Protein AF-A0A4R2KSU5-F1 (afdb_monomer_lite)

Radius of gyration: 18.63 Å; chains: 1; bounding box: 42×37×55 Å

Organism: NCBI:txid35805

Structure (mmCIF, N/CA/C/O backbone):
data_AF-A0A4R2KSU5-F1
#
_entry.id   AF-A0A4R2KSU5-F1
#
loop_
_atom_site.group_PDB
_atom_site.id
_atom_site.type_symbol
_atom_site.label_atom_id
_atom_site.label_alt_id
_atom_site.label_comp_id
_atom_site.label_asym_id
_atom_site.label_entity_id
_atom_site.label_seq_id
_atom_site.pdbx_PDB_ins_code
_atom_site.Cartn_x
_atom_site.Cartn_y
_atom_site.Cartn_z
_atom_site.occupancy
_atom_site.B_iso_or_equiv
_atom_site.auth_seq_id
_atom_site.auth_comp_id
_atom_site.auth_asym_id
_atom_site.auth_atom_id
_atom_site.pdbx_PDB_model_num
ATOM 1 N N . MET A 1 1 ? -15.623 9.963 13.327 1.00 83.75 1 MET A N 1
ATOM 2 C CA . MET A 1 1 ? -15.566 8.722 12.515 1.00 83.75 1 MET A CA 1
ATOM 3 C C . MET A 1 1 ? -15.523 7.525 13.461 1.00 83.75 1 MET A C 1
ATOM 5 O O . MET A 1 1 ? -14.809 7.616 14.448 1.00 83.75 1 MET A O 1
ATOM 9 N N . THR A 1 2 ? -16.286 6.452 13.218 1.00 94.88 2 THR A N 1
ATOM 10 C CA . THR A 1 2 ? -16.287 5.246 14.078 1.00 94.88 2 THR A CA 1
ATOM 11 C C . THR A 1 2 ? -15.116 4.312 13.748 1.00 94.88 2 THR A C 1
ATOM 13 O O . THR A 1 2 ? -14.571 4.389 12.644 1.00 94.88 2 THR A O 1
ATOM 16 N N . ARG A 1 3 ? -14.771 3.391 14.665 1.00 95.19 3 ARG A N 1
ATOM 17 C CA . ARG A 1 3 ? -13.734 2.357 14.468 1.00 95.19 3 ARG A CA 1
ATOM 18 C C . ARG A 1 3 ? -13.894 1.635 13.127 1.00 95.19 3 ARG A C 1
ATOM 20 O O . ARG A 1 3 ? -12.979 1.638 12.309 1.00 95.19 3 ARG A O 1
ATOM 27 N N . ASN A 1 4 ? -15.072 1.054 12.891 1.00 96.25 4 ASN A N 1
ATOM 28 C CA . ASN A 1 4 ? -15.317 0.234 11.702 1.00 96.25 4 ASN A CA 1
ATOM 29 C C . ASN A 1 4 ? -15.280 1.063 10.414 1.00 96.25 4 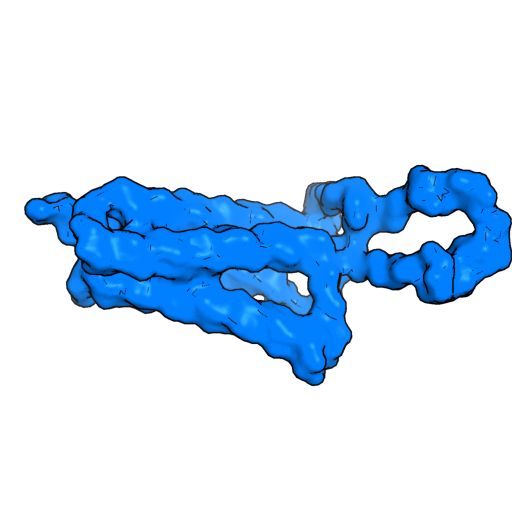ASN A C 1
ATOM 31 O O . ASN A 1 4 ? -14.794 0.569 9.405 1.00 96.25 4 ASN A O 1
ATOM 35 N N . ARG A 1 5 ? -15.721 2.330 10.445 1.00 97.50 5 ARG A N 1
ATOM 36 C CA . ARG A 1 5 ? -15.621 3.225 9.281 1.00 97.50 5 ARG A CA 1
ATOM 37 C C . ARG A 1 5 ? -14.166 3.548 8.937 1.00 97.50 5 ARG A C 1
ATOM 39 O O . ARG A 1 5 ? -13.820 3.515 7.765 1.00 97.50 5 ARG A O 1
ATOM 46 N N . ALA A 1 6 ? -13.318 3.817 9.933 1.00 97.38 6 ALA A N 1
ATOM 47 C CA . ALA A 1 6 ? -11.895 4.081 9.701 1.00 97.38 6 ALA A CA 1
ATOM 48 C C . ALA A 1 6 ? -11.185 2.863 9.084 1.00 97.38 6 ALA A C 1
ATOM 50 O O . ALA A 1 6 ? -10.513 2.986 8.063 1.00 97.38 6 ALA A O 1
ATOM 51 N N . ILE A 1 7 ? -11.411 1.676 9.657 1.00 97.88 7 ILE A N 1
ATOM 52 C CA . ILE A 1 7 ? -10.867 0.409 9.146 1.00 97.88 7 ILE A CA 1
ATOM 53 C C . ILE A 1 7 ? -11.373 0.125 7.729 1.00 97.88 7 ILE A C 1
ATOM 55 O O . ILE A 1 7 ? -10.585 -0.223 6.853 1.00 97.88 7 ILE A O 1
ATOM 59 N N . PHE A 1 8 ? -12.675 0.305 7.490 1.00 98.19 8 PHE A N 1
ATOM 60 C CA . PHE A 1 8 ? -13.278 0.097 6.178 1.00 98.19 8 PHE A CA 1
ATOM 61 C C . PHE A 1 8 ? -12.646 0.996 5.115 1.00 98.19 8 PHE A C 1
ATOM 63 O O . PHE A 1 8 ? -12.287 0.500 4.055 1.00 98.19 8 PHE A O 1
ATOM 70 N N . LEU A 1 9 ? -12.452 2.288 5.398 1.00 98.38 9 LEU A N 1
ATOM 71 C CA . LEU A 1 9 ? -11.833 3.214 4.446 1.00 98.38 9 LEU A CA 1
ATOM 72 C C . LEU A 1 9 ? -10.398 2.806 4.091 1.00 98.38 9 LEU A C 1
ATOM 74 O O . LEU A 1 9 ? -10.039 2.828 2.917 1.00 98.38 9 LEU A O 1
ATOM 78 N N . ALA A 1 10 ? -9.597 2.383 5.071 1.00 98.25 10 ALA A N 1
ATOM 79 C CA . ALA A 1 10 ? -8.234 1.915 4.818 1.00 98.25 10 ALA A CA 1
ATOM 80 C C . ALA A 1 10 ? -8.199 0.605 4.009 1.00 98.25 10 ALA A C 1
ATOM 82 O O . ALA A 1 10 ? -7.390 0.455 3.090 1.00 98.25 10 ALA A O 1
ATOM 83 N N . ALA A 1 11 ? -9.078 -0.344 4.342 1.00 98.38 11 ALA A N 1
ATOM 84 C CA . ALA A 1 11 ? -9.154 -1.645 3.686 1.00 98.38 11 ALA A CA 1
ATOM 85 C C . ALA A 1 11 ? -9.706 -1.537 2.256 1.00 98.38 11 ALA A C 1
ATOM 87 O O . ALA A 1 11 ? -9.083 -2.025 1.317 1.00 98.38 11 ALA A O 1
ATOM 88 N N . ALA A 1 12 ? -10.828 -0.837 2.071 1.00 98.44 12 ALA A N 1
ATOM 89 C CA . ALA A 1 12 ? -11.408 -0.579 0.757 1.00 98.44 12 ALA A CA 1
ATOM 90 C C . ALA A 1 12 ? -10.477 0.281 -0.109 1.00 98.44 12 ALA A C 1
ATOM 92 O O . ALA A 1 12 ? -10.320 0.014 -1.298 1.00 98.44 12 ALA A O 1
ATOM 93 N N . GLY A 1 13 ? -9.798 1.265 0.489 1.00 98.44 13 GLY A N 1
ATOM 94 C CA . GLY A 1 13 ? -8.771 2.050 -0.189 1.00 98.44 13 GLY A CA 1
ATOM 95 C C . GLY A 1 13 ? -7.594 1.193 -0.663 1.00 98.44 13 GLY A C 1
ATOM 96 O O . GLY A 1 13 ? -7.171 1.322 -1.809 1.00 98.44 13 GLY A O 1
ATOM 97 N N . SER A 1 14 ? -7.108 0.264 0.168 1.00 98.56 14 SER A N 1
ATOM 98 C CA . SER A 1 14 ? -6.052 -0.685 -0.222 1.00 98.56 14 SER A CA 1
ATOM 99 C C . SER A 1 14 ? -6.481 -1.592 -1.373 1.00 98.56 14 SER A C 1
ATOM 101 O O . SER A 1 14 ? -5.711 -1.800 -2.309 1.00 98.56 14 SER A O 1
ATOM 103 N N . LEU A 1 15 ? -7.722 -2.079 -1.347 1.00 98.56 15 LEU A N 1
ATOM 104 C CA . LEU A 1 15 ? -8.291 -2.836 -2.457 1.00 98.56 15 LEU A CA 1
ATOM 105 C C . LEU A 1 15 ? -8.375 -1.986 -3.738 1.00 98.56 15 LEU A C 1
ATOM 107 O O . LEU A 1 15 ? -8.031 -2.464 -4.817 1.00 98.56 15 LEU A O 1
ATOM 111 N N . GLY A 1 16 ? -8.757 -0.712 -3.618 1.00 98.44 16 GLY A N 1
ATOM 112 C CA . GLY A 1 16 ? -8.753 0.246 -4.724 1.00 98.44 16 GLY A CA 1
ATOM 113 C C . GLY A 1 16 ? -7.364 0.447 -5.338 1.00 98.44 16 GLY A C 1
ATOM 114 O O . GLY A 1 16 ? -7.229 0.410 -6.559 1.00 98.44 16 GLY A O 1
ATOM 115 N N . VAL A 1 17 ? -6.316 0.578 -4.515 1.00 98.12 17 VAL A N 1
ATOM 116 C CA . VAL A 1 17 ? -4.919 0.659 -4.988 1.00 98.12 17 VAL A CA 1
ATOM 117 C C . VAL A 1 17 ? -4.507 -0.621 -5.715 1.00 98.12 17 VAL A C 1
ATOM 119 O O . VAL A 1 17 ? -3.871 -0.558 -6.767 1.00 98.12 17 VAL A O 1
ATOM 122 N N . LEU A 1 18 ? -4.898 -1.789 -5.198 1.00 97.69 18 LEU A N 1
ATOM 123 C CA . LEU A 1 18 ? -4.605 -3.069 -5.838 1.00 97.69 18 LEU A CA 1
ATOM 124 C C . LEU A 1 18 ? -5.265 -3.165 -7.224 1.00 97.69 18 LEU A C 1
ATOM 126 O O . LEU A 1 18 ? -4.602 -3.537 -8.195 1.00 97.69 18 LEU A O 1
ATOM 130 N N . PHE A 1 19 ? -6.537 -2.775 -7.335 1.00 98.25 19 PHE A N 1
ATOM 131 C CA . PHE A 1 19 ? -7.234 -2.707 -8.619 1.00 98.25 19 PHE A CA 1
ATOM 132 C C . PHE A 1 19 ? -6.611 -1.689 -9.568 1.00 98.25 19 PHE A C 1
ATOM 134 O O . PHE A 1 19 ? -6.434 -2.009 -10.740 1.00 98.25 19 PHE A O 1
ATOM 141 N N . ALA A 1 20 ? -6.207 -0.515 -9.080 1.00 96.81 20 ALA A N 1
ATOM 142 C CA . ALA A 1 20 ? -5.482 0.458 -9.890 1.00 96.81 20 ALA A CA 1
ATOM 143 C C . ALA A 1 20 ? -4.180 -0.149 -10.440 1.00 96.81 20 ALA A C 1
ATOM 145 O O . ALA A 1 20 ? -3.898 -0.034 -11.629 1.00 96.81 20 ALA A O 1
ATOM 146 N N . GLY A 1 21 ? -3.426 -0.886 -9.618 1.00 95.75 21 GLY A N 1
ATOM 147 C CA . GLY A 1 21 ? -2.226 -1.596 -10.059 1.00 95.75 21 GLY A CA 1
ATOM 148 C C . GLY A 1 21 ? -2.493 -2.625 -11.165 1.00 95.75 21 GLY A C 1
ATOM 149 O O . GLY A 1 21 ? -1.710 -2.718 -12.110 1.00 95.75 21 GLY A O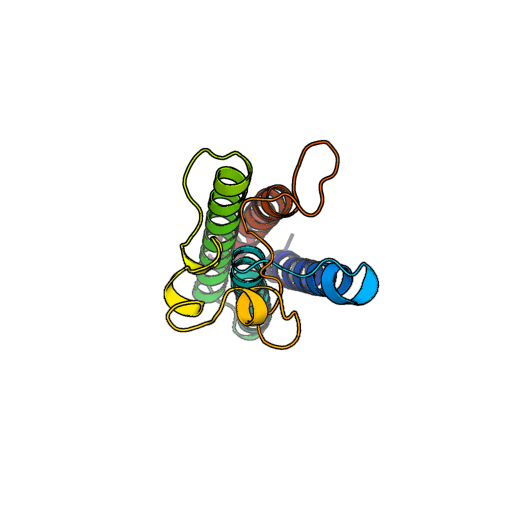 1
ATOM 150 N N . TYR A 1 22 ? -3.589 -3.385 -11.077 1.00 96.81 22 TYR A N 1
ATOM 151 C CA . TYR A 1 22 ? -3.998 -4.315 -12.138 1.00 96.81 22 TYR A CA 1
ATOM 152 C C . TYR A 1 22 ? -4.518 -3.599 -13.388 1.00 96.81 22 TYR A C 1
ATOM 154 O O . TYR A 1 22 ? -4.244 -4.048 -14.498 1.00 96.81 22 TYR A O 1
ATOM 162 N N . TRP A 1 23 ? -5.213 -2.475 -13.226 1.00 97.19 23 TRP A N 1
ATOM 163 C CA . TRP A 1 23 ? -5.656 -1.629 -14.330 1.00 97.19 23 TRP A CA 1
ATOM 164 C C . TRP A 1 23 ? -4.465 -1.094 -15.131 1.00 97.19 23 TRP A C 1
ATOM 166 O O . TRP A 1 23 ? -4.415 -1.255 -16.348 1.00 97.19 23 TRP A O 1
ATOM 176 N N . PHE A 1 24 ? -3.456 -0.535 -14.459 1.00 95.12 24 PHE A N 1
ATOM 177 C CA . PHE A 1 24 ? -2.235 -0.086 -15.130 1.00 95.12 24 PHE A CA 1
ATOM 178 C C . PHE A 1 24 ? -1.508 -1.232 -15.840 1.00 95.12 24 PHE A C 1
ATOM 180 O O . PHE A 1 24 ? -1.015 -1.045 -16.949 1.00 95.12 24 PHE A O 1
ATOM 187 N N . GLN A 1 25 ? -1.501 -2.428 -15.248 1.00 93.88 25 GLN A N 1
ATOM 188 C CA . GLN A 1 25 ? -0.887 -3.599 -15.864 1.00 93.88 25 GLN A CA 1
ATOM 189 C C . GLN A 1 25 ? -1.611 -4.060 -17.135 1.00 93.88 25 GLN A C 1
ATOM 191 O O . GLN A 1 25 ? -0.964 -4.237 -18.161 1.00 93.88 25 GLN A O 1
ATOM 196 N N . TYR A 1 26 ? -2.924 -4.283 -17.073 1.00 94.81 26 TYR A N 1
ATOM 197 C CA . TYR A 1 26 ? -3.652 -4.963 -18.152 1.00 94.81 26 TYR A CA 1
ATOM 198 C C . TYR A 1 26 ? -4.350 -4.023 -19.133 1.00 94.81 26 TYR A C 1
ATOM 200 O O . TYR A 1 26 ? -4.589 -4.418 -20.268 1.00 94.81 26 TYR A O 1
ATOM 208 N N . VAL A 1 27 ? -4.682 -2.800 -18.716 1.00 95.75 27 VAL A N 1
ATOM 209 C CA . VAL A 1 27 ? -5.406 -1.834 -19.557 1.00 95.75 27 VAL A CA 1
ATOM 210 C C . VAL A 1 27 ? -4.470 -0.777 -20.124 1.00 95.75 27 VAL A C 1
ATOM 212 O O . VAL A 1 27 ? -4.561 -0.449 -21.301 1.00 95.75 27 VAL A O 1
ATOM 215 N N . VAL A 1 28 ? -3.543 -0.263 -19.309 1.00 94.00 28 VAL A N 1
ATOM 216 C CA . VAL A 1 28 ? -2.537 0.710 -19.779 1.00 94.00 28 VAL A CA 1
ATOM 217 C C . VAL A 1 28 ? -1.323 0.006 -20.402 1.00 94.00 28 VAL A C 1
ATOM 219 O O . VAL A 1 28 ? -0.601 0.611 -21.187 1.00 94.00 28 VAL A O 1
ATOM 222 N N . GLY A 1 29 ? -1.109 -1.279 -20.095 1.00 89.88 29 GLY A N 1
ATOM 223 C CA . GLY A 1 29 ? 0.003 -2.070 -20.632 1.00 89.88 29 GLY A CA 1
ATOM 224 C C . GLY A 1 29 ? 1.336 -1.852 -19.908 1.00 89.88 29 GLY A C 1
ATOM 225 O O . GLY A 1 29 ? 2.389 -2.177 -20.449 1.00 89.88 29 GLY A O 1
ATOM 226 N N . LEU A 1 30 ? 1.316 -1.308 -18.685 1.00 90.19 30 LEU A N 1
ATOM 227 C CA . LEU A 1 30 ? 2.518 -1.100 -17.875 1.00 90.19 30 LEU A CA 1
ATOM 228 C C . LEU A 1 30 ? 2.850 -2.364 -17.080 1.00 90.19 30 LEU A C 1
ATOM 230 O O . LEU A 1 30 ? 2.325 -2.596 -15.986 1.00 90.19 30 LEU A O 1
ATOM 234 N N . ALA A 1 31 ? 3.740 -3.187 -17.628 1.00 89.69 31 ALA A N 1
ATOM 235 C CA . ALA A 1 31 ? 4.203 -4.393 -16.958 1.00 89.69 31 ALA A CA 1
ATOM 236 C C . ALA A 1 31 ? 4.850 -4.056 -15.592 1.00 89.69 31 ALA A C 1
ATOM 238 O O . ALA A 1 31 ? 5.681 -3.149 -15.500 1.00 89.69 31 ALA A O 1
ATOM 239 N N . PRO A 1 32 ? 4.478 -4.753 -14.501 1.00 90.88 32 PRO A N 1
ATOM 240 C CA . PRO A 1 32 ? 5.006 -4.451 -13.181 1.00 90.88 32 PRO A CA 1
ATOM 241 C C . PRO A 1 32 ? 6.427 -4.995 -13.019 1.00 90.88 32 PRO A C 1
ATOM 243 O O . PRO A 1 32 ? 6.715 -6.139 -13.364 1.00 90.88 32 PRO A O 1
ATOM 246 N N . CYS A 1 33 ? 7.297 -4.209 -12.389 1.00 91.81 33 CYS A N 1
ATOM 247 C CA . CYS A 1 33 ? 8.577 -4.707 -11.901 1.00 91.81 33 CYS A CA 1
ATOM 248 C C . CYS A 1 33 ? 8.386 -5.558 -10.625 1.00 91.81 33 CYS A C 1
ATOM 250 O O . CYS A 1 33 ? 7.317 -5.572 -9.999 1.00 91.81 33 CYS A O 1
ATOM 252 N N . LYS A 1 34 ? 9.442 -6.247 -10.178 1.00 90.69 34 LYS A N 1
ATOM 253 C CA . LYS A 1 34 ? 9.390 -7.089 -8.968 1.00 90.69 34 LYS A CA 1
ATOM 254 C C . LYS A 1 34 ? 8.990 -6.300 -7.715 1.00 90.69 34 LYS A C 1
ATOM 256 O O . LYS A 1 34 ? 8.182 -6.792 -6.928 1.00 90.69 34 LYS A O 1
ATOM 261 N N . LEU A 1 35 ? 9.513 -5.082 -7.539 1.00 93.94 35 LEU A N 1
ATOM 262 C CA . LEU A 1 35 ? 9.176 -4.235 -6.388 1.00 93.94 35 LEU A CA 1
ATOM 263 C C . LEU A 1 35 ? 7.720 -3.748 -6.429 1.00 93.94 35 LEU A C 1
ATOM 265 O O . LEU A 1 35 ? 7.075 -3.711 -5.382 1.00 93.94 35 LEU A O 1
ATOM 269 N N . CYS A 1 36 ? 7.159 -3.470 -7.613 1.00 94.69 36 CYS A N 1
ATOM 270 C CA . CYS A 1 36 ? 5.725 -3.197 -7.760 1.00 94.69 36 CYS A CA 1
ATOM 271 C C . CYS A 1 36 ? 4.881 -4.375 -7.259 1.00 94.69 36 CYS A C 1
ATOM 273 O O . CYS A 1 36 ? 3.907 -4.179 -6.535 1.00 94.69 36 CYS A O 1
ATOM 275 N N . LEU A 1 37 ? 5.264 -5.609 -7.605 1.00 94.19 37 LEU A N 1
ATOM 276 C CA . LEU A 1 37 ? 4.562 -6.808 -7.138 1.00 94.19 37 LEU A CA 1
ATOM 277 C C . LEU A 1 37 ? 4.677 -6.992 -5.621 1.00 94.19 37 LEU A C 1
ATOM 279 O O . LEU A 1 37 ? 3.710 -7.398 -4.981 1.00 94.19 37 LEU A O 1
ATOM 283 N N . TRP A 1 38 ? 5.823 -6.661 -5.024 1.00 95.75 38 TRP A N 1
ATOM 284 C CA . TRP A 1 38 ? 5.986 -6.702 -3.568 1.00 95.75 38 TRP A CA 1
ATOM 285 C C . TRP A 1 38 ? 5.064 -5.722 -2.845 1.00 95.75 38 TRP A C 1
ATOM 287 O O . TRP A 1 38 ? 4.492 -6.087 -1.823 1.00 95.75 38 TRP A O 1
ATOM 297 N N . GLN A 1 39 ? 4.848 -4.526 -3.398 1.00 97.81 39 GLN A N 1
ATOM 298 C CA . GLN A 1 39 ? 3.934 -3.531 -2.823 1.00 97.81 39 GLN A CA 1
ATOM 299 C C . GLN A 1 39 ? 2.455 -3.960 -2.882 1.00 97.81 39 GLN A C 1
ATOM 301 O O . GLN A 1 39 ? 1.651 -3.503 -2.073 1.00 97.81 39 GLN A O 1
ATOM 306 N N . ARG A 1 40 ? 2.076 -4.895 -3.767 1.00 98.12 40 ARG A N 1
ATOM 307 C CA . ARG A 1 40 ? 0.695 -5.412 -3.845 1.00 98.12 40 ARG A CA 1
ATOM 308 C C . ARG A 1 40 ? 0.304 -6.276 -2.645 1.00 98.12 40 ARG A C 1
ATOM 310 O O . ARG A 1 40 ? -0.845 -6.222 -2.206 1.00 98.12 40 ARG A O 1
ATOM 317 N N . TRP A 1 41 ? 1.239 -7.057 -2.104 1.00 98.19 41 TRP A N 1
ATOM 318 C CA . TRP A 1 41 ? 0.961 -7.987 -1.003 1.00 98.19 41 TRP A CA 1
ATOM 319 C C . TRP A 1 41 ? 0.468 -7.287 0.271 1.00 98.19 41 TRP A C 1
ATOM 321 O O . TRP A 1 41 ? -0.575 -7.699 0.781 1.00 98.19 41 TRP A O 1
ATOM 331 N N . PRO A 1 42 ? 1.111 -6.208 0.762 1.00 98.50 42 PRO A N 1
ATOM 332 C CA . PRO A 1 42 ? 0.583 -5.434 1.879 1.00 98.50 42 PRO A CA 1
ATOM 333 C C . PRO A 1 42 ? -0.850 -4.936 1.670 1.00 98.50 42 PRO A C 1
ATOM 335 O O . PRO A 1 42 ? -1.654 -5.007 2.596 1.00 98.50 42 PRO A O 1
ATOM 338 N N . HIS A 1 43 ? -1.209 -4.473 0.469 1.00 98.62 43 HIS A N 1
ATOM 339 C CA . HIS A 1 43 ? -2.572 -4.006 0.191 1.00 98.62 43 HIS A CA 1
ATOM 340 C C . HIS A 1 43 ? -3.601 -5.141 0.197 1.00 98.62 43 HIS A C 1
ATOM 342 O O . HIS A 1 43 ? -4.694 -4.975 0.747 1.00 98.62 43 HIS A O 1
ATOM 348 N N . LEU A 1 44 ? -3.248 -6.315 -0.335 1.00 98.50 44 LEU A N 1
ATOM 349 C CA . LEU A 1 44 ? -4.091 -7.506 -0.227 1.00 98.50 44 LEU A CA 1
ATOM 350 C C . LEU A 1 44 ? -4.274 -7.919 1.241 1.00 98.50 44 LEU A C 1
ATOM 352 O O . LEU A 1 44 ? -5.404 -8.085 1.698 1.00 98.50 44 LEU A O 1
ATOM 356 N N . ILE A 1 45 ? -3.179 -8.017 2.001 1.00 98.62 45 ILE A N 1
ATOM 357 C CA . ILE A 1 45 ? -3.202 -8.390 3.422 1.00 98.62 45 ILE A CA 1
ATOM 358 C C . ILE A 1 45 ? -4.043 -7.394 4.227 1.00 98.62 45 ILE A C 1
ATOM 360 O O . ILE A 1 45 ? -4.909 -7.810 4.991 1.00 98.62 45 ILE A O 1
ATOM 364 N N . ALA A 1 46 ? -3.859 -6.087 4.026 1.00 98.50 46 ALA A N 1
ATOM 365 C CA . ALA A 1 46 ? -4.650 -5.064 4.705 1.00 98.50 46 ALA A CA 1
ATOM 366 C C . ALA A 1 46 ? -6.145 -5.169 4.378 1.00 98.50 46 ALA A C 1
ATOM 368 O O . ALA A 1 46 ? -6.978 -4.987 5.263 1.00 98.50 46 ALA A O 1
ATOM 369 N N . THR A 1 47 ? -6.496 -5.523 3.141 1.00 98.50 47 THR A N 1
ATOM 370 C CA . THR A 1 47 ? -7.894 -5.761 2.758 1.00 98.50 47 THR A CA 1
ATOM 371 C C . THR A 1 47 ? -8.492 -6.927 3.555 1.00 98.50 47 THR A C 1
ATOM 373 O O . THR A 1 47 ? -9.557 -6.782 4.158 1.00 98.50 47 THR A O 1
ATOM 376 N N . LEU A 1 48 ? -7.782 -8.060 3.632 1.00 98.50 48 LEU A N 1
ATOM 377 C CA . LEU A 1 48 ? -8.217 -9.239 4.394 1.00 98.50 48 LEU A CA 1
ATOM 378 C C . LEU A 1 48 ? -8.314 -8.952 5.902 1.00 98.50 48 LEU A C 1
ATOM 380 O O . LEU A 1 48 ? -9.310 -9.295 6.543 1.00 98.50 48 LEU A O 1
ATOM 384 N N . LEU A 1 49 ? -7.315 -8.262 6.461 1.00 98.38 49 LEU A N 1
ATOM 385 C CA . LEU A 1 49 ? -7.317 -7.827 7.858 1.00 98.38 49 LEU A CA 1
ATOM 386 C C . LEU A 1 49 ? -8.488 -6.888 8.154 1.00 98.38 49 LEU A C 1
ATOM 388 O O . LEU A 1 49 ? -9.064 -6.969 9.235 1.00 98.38 49 LEU A O 1
ATOM 392 N N . GLY A 1 50 ? -8.862 -6.018 7.212 1.00 97.81 50 GLY A N 1
ATOM 393 C CA . GLY A 1 50 ? -10.003 -5.111 7.342 1.00 97.81 50 GLY A CA 1
ATOM 394 C C . GLY A 1 50 ? -11.320 -5.851 7.510 1.00 97.81 50 GLY A C 1
ATOM 395 O O . GLY A 1 50 ? -12.069 -5.568 8.447 1.00 97.81 50 GLY A O 1
ATOM 396 N N . MET A 1 51 ? -11.565 -6.844 6.652 1.00 97.88 51 MET A N 1
ATOM 397 C CA . MET A 1 51 ? -12.748 -7.703 6.753 1.00 97.88 51 MET A CA 1
ATOM 398 C C . MET A 1 51 ? -12.800 -8.419 8.107 1.00 97.88 51 MET A C 1
ATOM 400 O O . MET A 1 51 ? -13.812 -8.348 8.805 1.00 97.88 51 MET A O 1
ATOM 404 N N . GLY A 1 52 ? -11.685 -9.025 8.531 1.00 97.50 52 GLY A N 1
ATOM 405 C CA . GLY A 1 52 ? -11.597 -9.687 9.834 1.00 97.50 52 GLY A CA 1
ATOM 406 C C . GLY A 1 52 ? -11.791 -8.725 11.012 1.00 97.50 52 GLY A C 1
ATOM 407 O O . GLY A 1 52 ? -12.513 -9.032 11.957 1.00 97.50 52 GLY A O 1
ATOM 408 N N . ALA A 1 53 ? -11.190 -7.534 10.959 1.00 96.69 53 ALA A N 1
ATOM 409 C CA . ALA A 1 53 ? -11.250 -6.550 12.039 1.00 96.69 53 ALA A CA 1
ATOM 410 C C . ALA A 1 53 ? -12.661 -5.992 12.253 1.00 96.69 53 ALA A C 1
ATOM 412 O O . ALA A 1 53 ? -13.020 -5.657 13.387 1.00 96.69 53 ALA A O 1
ATOM 413 N N . ILE A 1 54 ? -13.446 -5.874 11.179 1.00 96.62 54 ILE A N 1
ATOM 414 C CA . ILE A 1 54 ? -14.848 -5.451 11.233 1.00 96.62 54 ILE A CA 1
ATOM 415 C C . ILE A 1 54 ? -15.726 -6.577 11.789 1.00 96.62 54 ILE A C 1
ATOM 417 O O . ILE A 1 54 ? -16.589 -6.291 12.614 1.00 96.62 54 ILE A O 1
ATOM 421 N N . ALA A 1 55 ? -15.481 -7.830 11.391 1.00 96.44 55 ALA A N 1
ATOM 422 C CA . ALA A 1 55 ? -16.268 -8.983 11.828 1.00 96.44 55 ALA A CA 1
ATOM 423 C C . ALA A 1 55 ? -16.022 -9.377 13.296 1.00 96.44 55 ALA A C 1
ATOM 425 O O . ALA A 1 55 ? -16.970 -9.631 14.031 1.00 96.44 55 ALA A O 1
ATOM 426 N N . VAL A 1 56 ? -14.757 -9.424 13.729 1.00 94.31 56 VAL A N 1
ATOM 427 C CA . VAL A 1 56 ? -14.366 -9.940 15.058 1.00 94.31 56 VAL A CA 1
ATOM 428 C C . VAL A 1 56 ? -14.277 -8.833 16.113 1.00 94.31 56 VAL A C 1
ATOM 430 O O . VAL A 1 56 ? -14.446 -9.083 17.303 1.00 94.31 56 VAL A O 1
ATOM 433 N N . GLY A 1 57 ? -14.004 -7.592 15.705 1.00 91.12 57 GLY A N 1
ATOM 434 C CA . GLY A 1 57 ? -13.736 -6.507 16.648 1.00 91.12 57 GLY A CA 1
ATOM 435 C C . GLY A 1 57 ? -12.327 -6.571 17.258 1.00 91.12 57 GLY A C 1
ATOM 436 O O . GLY A 1 57 ? -11.385 -7.091 16.656 1.00 91.12 57 GLY A O 1
ATOM 437 N N . GLY A 1 58 ? -12.154 -5.960 18.433 1.00 92.94 58 GLY A N 1
ATOM 438 C CA . GLY A 1 58 ? -10.890 -5.951 19.177 1.00 92.94 58 GLY A CA 1
ATOM 439 C C . GLY A 1 58 ? -9.762 -5.103 18.568 1.00 92.94 58 GLY A C 1
ATOM 440 O O . GLY A 1 58 ? -9.933 -4.387 17.579 1.00 92.94 58 GLY A O 1
ATOM 441 N N . ARG A 1 59 ? -8.578 -5.170 19.190 1.00 94.88 59 ARG A N 1
ATOM 442 C CA . ARG A 1 59 ? -7.432 -4.284 18.894 1.00 94.88 59 ARG A CA 1
ATOM 443 C C . ARG A 1 59 ? -6.303 -4.911 18.068 1.00 94.88 59 ARG A C 1
ATOM 445 O O . ARG A 1 59 ? -5.509 -4.184 17.483 1.00 94.88 59 ARG A O 1
ATOM 452 N N . MET A 1 60 ? -6.210 -6.239 18.009 1.00 97.00 60 MET A N 1
ATOM 453 C CA . MET A 1 60 ? -5.068 -6.912 17.369 1.00 97.00 60 MET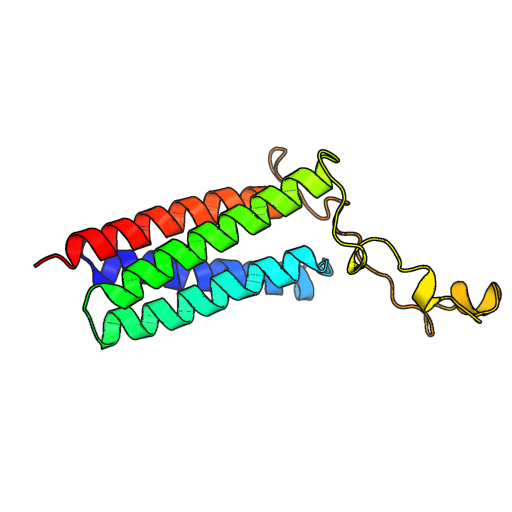 A CA 1
ATOM 454 C C . MET A 1 60 ? -5.074 -6.764 15.845 1.00 97.00 60 MET A C 1
ATOM 456 O O . MET A 1 60 ? -4.043 -6.440 15.263 1.00 97.00 60 MET A O 1
ATOM 460 N N . LEU A 1 61 ? -6.234 -6.917 15.202 1.00 97.19 61 LEU A N 1
ATOM 461 C CA . LEU A 1 61 ? -6.338 -6.781 13.746 1.00 97.19 61 LEU A CA 1
ATOM 462 C C . LEU A 1 61 ? -6.102 -5.335 13.265 1.00 97.19 61 LEU A C 1
ATOM 464 O O . LEU A 1 61 ? -5.362 -5.166 12.297 1.00 97.19 61 LEU A O 1
ATOM 468 N N . PRO A 1 62 ? -6.604 -4.283 13.949 1.00 97.19 62 PRO A N 1
ATOM 469 C CA . PRO A 1 62 ? -6.216 -2.910 13.633 1.00 97.19 62 PRO A CA 1
ATOM 470 C C . PRO A 1 62 ? -4.719 -2.618 13.762 1.00 97.19 62 PRO A C 1
ATOM 472 O O . PRO A 1 62 ? -4.156 -1.919 12.921 1.00 97.19 62 PRO A O 1
ATOM 475 N N . LEU A 1 63 ? -4.060 -3.182 14.779 1.00 98.00 63 LEU A N 1
ATOM 476 C CA . LEU A 1 63 ? -2.610 -3.068 14.937 1.00 98.00 63 LEU A CA 1
ATOM 477 C C . LEU A 1 63 ? -1.865 -3.758 13.786 1.00 98.00 63 LEU A C 1
ATOM 479 O O . LEU A 1 63 ? -0.969 -3.159 13.196 1.00 98.00 63 LEU A O 1
ATOM 483 N N . ALA A 1 64 ? -2.266 -4.980 13.428 1.00 98.44 64 ALA A N 1
ATOM 484 C CA . ALA A 1 64 ? -1.693 -5.696 12.293 1.00 98.44 64 ALA A CA 1
ATOM 485 C C . ALA A 1 64 ? -1.888 -4.926 10.975 1.00 98.44 64 ALA A C 1
ATOM 487 O O . ALA A 1 64 ? -0.961 -4.844 10.169 1.00 98.44 64 ALA A O 1
ATOM 488 N N . GLY A 1 65 ? -3.052 -4.300 10.771 1.00 98.38 65 GLY A N 1
ATOM 489 C CA . GLY A 1 65 ? -3.316 -3.454 9.606 1.00 98.38 65 GLY A CA 1
ATOM 490 C C . GLY A 1 65 ? -2.401 -2.227 9.548 1.00 98.38 65 GLY A C 1
ATOM 491 O O . GLY A 1 65 ? -1.815 -1.948 8.501 1.00 98.38 65 GLY A O 1
ATOM 492 N N . ALA A 1 66 ? -2.192 -1.548 10.682 1.00 98.50 66 ALA A N 1
ATOM 493 C CA . ALA A 1 66 ? -1.273 -0.412 10.777 1.00 98.50 66 ALA A CA 1
ATOM 494 C C . ALA A 1 66 ? 0.174 -0.809 10.439 1.00 98.50 66 ALA A C 1
ATOM 496 O O . ALA A 1 66 ? 0.820 -0.147 9.628 1.00 98.50 66 ALA A O 1
ATOM 497 N N . VAL A 1 67 ? 0.662 -1.920 11.004 1.00 98.69 67 VAL A N 1
ATOM 498 C CA . VAL A 1 67 ? 1.997 -2.462 10.699 1.00 98.69 67 VAL A CA 1
ATOM 499 C C . VAL A 1 67 ? 2.107 -2.836 9.220 1.00 98.69 67 VAL A C 1
ATOM 501 O O . VAL A 1 67 ? 3.089 -2.486 8.573 1.00 98.69 67 VAL A O 1
ATOM 504 N N . THR A 1 68 ? 1.082 -3.475 8.654 1.00 98.69 68 THR A N 1
ATOM 505 C CA . THR A 1 68 ? 1.050 -3.843 7.229 1.00 98.69 68 THR A CA 1
ATOM 506 C C . THR A 1 68 ? 1.196 -2.615 6.325 1.00 98.69 68 THR A C 1
ATOM 508 O O . THR A 1 68 ? 1.970 -2.634 5.368 1.00 98.69 68 THR A O 1
ATOM 511 N N . MET A 1 69 ? 0.503 -1.516 6.638 1.00 98.69 69 MET A N 1
ATOM 512 C CA . MET A 1 69 ? 0.622 -0.270 5.873 1.00 98.69 69 MET A CA 1
ATOM 513 C C . MET A 1 69 ? 1.963 0.435 6.084 1.00 98.69 69 MET A C 1
ATOM 515 O O . MET A 1 69 ? 2.510 0.985 5.129 1.00 98.69 69 MET A O 1
ATOM 519 N N . ALA A 1 70 ? 2.546 0.357 7.282 1.00 98.69 70 ALA A N 1
ATOM 520 C CA . ALA A 1 70 ? 3.906 0.835 7.517 1.00 98.69 70 ALA A CA 1
ATOM 521 C C . ALA A 1 70 ? 4.937 0.053 6.679 1.00 98.69 70 ALA A C 1
ATOM 523 O O . ALA A 1 70 ? 5.823 0.658 6.079 1.00 98.69 70 ALA A O 1
ATOM 524 N N . VAL A 1 71 ? 4.784 -1.271 6.558 1.00 98.69 71 VAL A N 1
ATOM 525 C CA . VAL A 1 71 ? 5.614 -2.105 5.671 1.00 98.69 71 VAL A CA 1
ATOM 526 C C . VAL A 1 71 ? 5.426 -1.707 4.205 1.00 98.69 71 VAL A C 1
ATOM 528 O O . VAL A 1 71 ? 6.416 -1.552 3.495 1.00 98.69 71 VAL A O 1
ATOM 531 N N . SER A 1 72 ? 4.187 -1.479 3.752 1.00 98.56 72 SER A N 1
ATOM 532 C CA . SER A 1 72 ? 3.923 -0.991 2.386 1.00 98.56 72 SER A CA 1
ATOM 533 C C . SER A 1 72 ? 4.616 0.346 2.109 1.00 98.56 72 SER A C 1
ATOM 535 O O . SER A 1 72 ? 5.277 0.508 1.082 1.00 98.56 72 SER A O 1
ATOM 537 N N . ALA A 1 73 ? 4.533 1.286 3.056 1.00 98.69 73 ALA A N 1
ATOM 538 C CA . ALA A 1 73 ? 5.216 2.571 2.961 1.00 98.69 73 ALA A CA 1
ATOM 539 C C . ALA A 1 73 ? 6.743 2.400 2.917 1.00 98.69 73 ALA A C 1
ATOM 541 O O . ALA A 1 73 ? 7.401 3.026 2.091 1.00 98.69 73 ALA A O 1
ATOM 542 N N . GLY A 1 74 ? 7.303 1.505 3.737 1.00 98.56 74 GLY A N 1
ATOM 543 C CA . GLY A 1 74 ? 8.725 1.158 3.704 1.00 98.56 74 GLY A CA 1
ATOM 544 C C . GLY A 1 74 ? 9.168 0.579 2.357 1.00 98.56 74 GLY A C 1
ATOM 545 O O . GLY A 1 74 ? 10.172 1.018 1.802 1.00 98.56 74 GLY A O 1
ATOM 546 N N . LEU A 1 75 ? 8.391 -0.344 1.778 1.00 98.12 75 LEU A N 1
ATOM 547 C CA . LEU A 1 75 ? 8.650 -0.902 0.444 1.00 98.12 75 LEU A CA 1
ATOM 548 C C . LEU A 1 75 ? 8.552 0.158 -0.660 1.00 98.12 75 LEU A C 1
ATOM 550 O O . LEU A 1 75 ? 9.364 0.161 -1.585 1.00 98.12 75 LEU A O 1
ATOM 554 N N . GLY A 1 76 ? 7.578 1.066 -0.568 1.00 97.94 76 GLY A N 1
ATOM 555 C CA . GLY A 1 76 ? 7.444 2.201 -1.480 1.00 97.94 76 GLY A CA 1
ATOM 556 C C . GLY A 1 76 ? 8.629 3.164 -1.391 1.00 97.94 76 GLY A C 1
ATOM 557 O O . GLY A 1 76 ? 9.135 3.611 -2.419 1.00 97.94 76 GLY A O 1
ATOM 558 N N . ALA A 1 77 ? 9.107 3.445 -0.175 1.00 98.31 77 ALA A N 1
ATOM 559 C CA . ALA A 1 77 ? 10.241 4.329 0.061 1.00 98.31 77 ALA A CA 1
ATOM 560 C C . ALA A 1 77 ? 11.528 3.692 -0.464 1.00 98.31 77 ALA A C 1
ATOM 562 O O . ALA A 1 77 ? 12.278 4.347 -1.185 1.00 98.31 77 ALA A O 1
ATOM 563 N N . TYR A 1 78 ? 11.725 2.397 -0.190 1.00 97.69 78 TYR A N 1
ATOM 564 C CA . TYR A 1 78 ? 12.813 1.613 -0.764 1.00 97.69 78 TYR A CA 1
ATOM 565 C C . TYR A 1 78 ? 12.790 1.675 -2.295 1.00 97.69 78 TYR A C 1
ATOM 567 O O . TYR A 1 78 ? 13.786 2.054 -2.901 1.00 97.69 78 TYR A O 1
ATOM 575 N N . HIS A 1 79 ? 11.650 1.393 -2.925 1.00 97.12 79 HIS A N 1
ATOM 576 C CA . HIS A 1 79 ? 11.526 1.437 -4.383 1.00 97.12 79 HIS A CA 1
ATOM 577 C C . HIS A 1 79 ? 11.774 2.845 -4.947 1.00 97.12 79 HIS A C 1
ATOM 579 O O . HIS A 1 79 ? 12.540 2.994 -5.891 1.00 97.12 79 HIS A O 1
ATOM 585 N N . THR A 1 80 ? 11.238 3.888 -4.310 1.00 97.25 80 THR A N 1
ATOM 586 C CA . THR A 1 80 ? 11.494 5.283 -4.706 1.00 97.25 80 THR A CA 1
ATOM 587 C C . THR A 1 80 ? 12.983 5.627 -4.641 1.00 97.25 80 THR A C 1
ATOM 589 O O . THR A 1 80 ? 13.503 6.298 -5.527 1.00 97.25 80 THR A O 1
ATOM 592 N N . GLY A 1 81 ? 13.701 5.174 -3.611 1.00 97.00 81 GLY A N 1
ATOM 593 C CA . GLY A 1 81 ? 15.144 5.399 -3.540 1.00 97.00 81 GLY A CA 1
ATOM 594 C C . GLY A 1 81 ? 15.938 4.589 -4.565 1.00 97.00 81 GLY A C 1
ATOM 595 O O . GLY A 1 81 ? 16.939 5.098 -5.063 1.00 97.00 81 GLY A O 1
ATOM 596 N N . VAL A 1 82 ? 15.469 3.396 -4.953 1.00 95.50 82 VAL A N 1
ATOM 597 C CA . VAL A 1 82 ? 16.039 2.638 -6.084 1.00 95.50 82 VAL A CA 1
ATOM 598 C C . VAL A 1 82 ? 15.859 3.416 -7.391 1.00 95.50 82 VAL A C 1
ATOM 600 O O . VAL A 1 82 ? 16.823 3.598 -8.130 1.00 95.50 82 VAL A O 1
ATOM 603 N N . GLU A 1 83 ? 14.663 3.948 -7.656 1.00 95.31 83 GLU A N 1
ATOM 604 C CA . GLU A 1 83 ? 14.388 4.794 -8.829 1.00 95.31 83 GLU A CA 1
ATOM 605 C C . GLU A 1 83 ? 15.257 6.065 -8.836 1.00 95.31 83 GLU A C 1
ATOM 607 O O . GLU A 1 83 ? 15.777 6.467 -9.877 1.00 95.31 83 GLU A O 1
ATOM 612 N N . ARG A 1 84 ? 15.480 6.672 -7.662 1.00 95.06 84 ARG A N 1
ATOM 613 C CA . ARG A 1 84 ? 16.340 7.856 -7.476 1.00 95.06 84 ARG A CA 1
ATOM 614 C C . ARG A 1 84 ? 17.835 7.543 -7.371 1.00 95.06 84 ARG A C 1
ATOM 616 O O . ARG A 1 84 ? 18.623 8.460 -7.150 1.00 95.06 84 ARG A O 1
ATOM 623 N N . LYS A 1 85 ? 18.228 6.276 -7.522 1.00 93.69 85 LYS A N 1
ATOM 624 C CA . LYS A 1 85 ? 19.618 5.793 -7.426 1.00 93.69 85 LYS A CA 1
ATOM 625 C C . LYS A 1 85 ? 20.302 6.094 -6.086 1.00 93.69 85 LYS A C 1
ATOM 627 O O . LYS A 1 85 ? 21.523 6.189 -6.021 1.00 93.69 85 LYS A O 1
ATOM 632 N N . TRP A 1 86 ? 19.537 6.234 -5.007 1.00 95.12 86 TRP A N 1
ATOM 633 C CA . TRP A 1 86 ? 20.089 6.395 -3.658 1.00 95.12 86 TRP A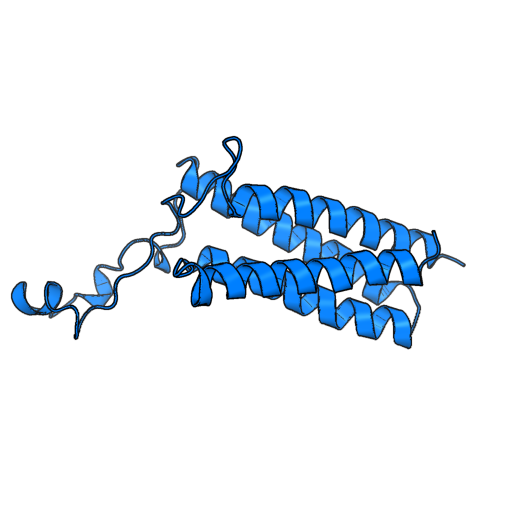 CA 1
ATOM 634 C C . TRP A 1 86 ? 20.725 5.103 -3.140 1.00 95.12 86 TRP A C 1
ATOM 636 O O . TRP A 1 86 ? 21.669 5.144 -2.356 1.00 95.12 86 TRP A O 1
ATOM 646 N N . TRP A 1 87 ? 20.212 3.957 -3.585 1.00 93.31 87 TRP A N 1
ATOM 647 C CA . TRP A 1 87 ? 20.717 2.628 -3.256 1.00 93.31 87 TRP A CA 1
ATOM 648 C C . TRP A 1 87 ? 20.387 1.636 -4.378 1.00 93.31 87 TRP A C 1
ATOM 650 O O . TRP A 1 87 ? 19.480 1.888 -5.179 1.00 93.31 87 TRP A O 1
ATOM 660 N N . PRO A 1 88 ? 21.099 0.499 -4.452 1.00 89.56 88 PRO A N 1
ATOM 661 C CA . PRO A 1 88 ? 20.811 -0.528 -5.442 1.00 89.56 88 PRO A CA 1
ATOM 662 C C . PRO A 1 88 ? 19.454 -1.197 -5.194 1.00 89.56 88 PRO A C 1
ATOM 664 O O . PRO A 1 88 ? 19.025 -1.408 -4.052 1.00 89.56 88 PRO A O 1
ATOM 667 N N . GLY A 1 89 ? 18.791 -1.560 -6.293 1.00 87.06 89 GLY A N 1
ATOM 668 C CA . GLY A 1 89 ? 17.641 -2.457 -6.273 1.00 87.06 89 GLY A CA 1
ATOM 669 C C . GLY A 1 89 ? 18.048 -3.905 -5.988 1.00 87.06 89 GLY A C 1
ATOM 670 O O . GLY A 1 89 ? 19.237 -4.232 -5.988 1.00 87.06 89 GLY A O 1
ATOM 671 N N . PRO A 1 90 ? 17.077 -4.799 -5.752 1.00 85.25 90 PRO A N 1
ATOM 672 C CA . PRO A 1 90 ? 17.374 -6.209 -5.554 1.00 85.25 90 PRO A CA 1
ATOM 673 C C . PRO A 1 90 ? 17.941 -6.812 -6.843 1.00 85.25 90 PRO A C 1
ATOM 675 O O . PRO A 1 90 ? 17.531 -6.435 -7.943 1.00 85.25 90 PRO A O 1
ATOM 678 N N . SER A 1 91 ? 18.826 -7.800 -6.705 1.00 78.81 91 SER A N 1
ATOM 679 C CA . SER A 1 91 ? 19.483 -8.464 -7.839 1.00 78.81 91 SER A CA 1
ATOM 680 C C . SER A 1 91 ? 18.493 -9.064 -8.838 1.00 78.81 91 SER A C 1
ATOM 682 O O . SER A 1 91 ? 18.757 -9.093 -10.027 1.00 78.81 91 SER A O 1
ATOM 684 N N . SER A 1 92 ? 17.301 -9.458 -8.386 1.00 71.44 92 SER A N 1
ATOM 685 C CA . SER A 1 92 ? 16.220 -9.942 -9.252 1.00 71.44 92 SER A CA 1
ATOM 686 C C . SER A 1 92 ? 15.637 -8.885 -10.205 1.00 71.44 92 SER A C 1
ATOM 688 O O . SER A 1 92 ? 14.838 -9.229 -11.068 1.00 71.44 92 SER A O 1
ATOM 690 N N . CYS A 1 93 ? 15.945 -7.601 -9.999 1.00 73.44 93 CYS A N 1
ATOM 691 C CA . CYS A 1 93 ? 15.521 -6.485 -10.849 1.00 73.44 93 CYS A CA 1
ATOM 692 C C . CYS A 1 93 ? 16.633 -5.954 -11.759 1.00 73.44 93 CYS A C 1
ATOM 694 O O . CYS A 1 93 ? 16.355 -5.122 -12.616 1.00 73.44 93 CYS A O 1
ATOM 696 N N . SER A 1 94 ? 17.876 -6.377 -11.542 1.00 62.94 94 SER A N 1
ATOM 697 C CA . SER A 1 94 ? 19.023 -6.101 -12.403 1.00 62.94 94 SER A CA 1
ATOM 698 C C . SER A 1 94 ? 19.272 -7.379 -13.189 1.00 62.94 94 SER A C 1
ATOM 700 O O . SER A 1 94 ? 19.613 -8.369 -12.557 1.00 62.94 94 SER A O 1
ATOM 702 N N . GLY A 1 95 ? 19.031 -7.395 -14.505 1.00 58.59 95 GLY A N 1
ATOM 703 C CA . GLY A 1 95 ? 19.097 -8.607 -15.338 1.00 58.59 95 GLY A CA 1
ATOM 704 C C . GLY A 1 95 ? 20.177 -9.588 -14.871 1.00 58.59 95 GLY A C 1
ATOM 705 O O . GLY A 1 95 ? 21.365 -9.276 -14.921 1.00 58.59 95 GLY A O 1
ATOM 706 N N . ASP A 1 96 ? 19.751 -10.724 -14.316 1.00 55.75 96 ASP A N 1
ATOM 707 C CA . ASP A 1 96 ? 20.663 -11.666 -13.681 1.00 55.75 96 ASP A CA 1
ATOM 708 C C . ASP A 1 96 ? 21.527 -12.322 -14.758 1.00 55.75 96 ASP A C 1
ATOM 710 O O . ASP A 1 96 ? 21.049 -13.111 -15.572 1.00 55.75 96 ASP A O 1
ATOM 714 N N . VAL A 1 97 ? 22.821 -12.001 -14.751 1.00 54.06 97 VAL A N 1
ATOM 715 C CA . VAL A 1 97 ? 23.823 -12.596 -15.645 1.00 54.06 97 VAL A CA 1
ATOM 716 C C . VAL A 1 97 ? 23.887 -14.120 -15.454 1.00 54.06 97 VAL A C 1
ATOM 718 O O . VAL A 1 97 ? 24.275 -14.842 -16.370 1.00 54.06 97 VAL A O 1
ATOM 721 N N . ALA A 1 98 ? 23.462 -14.641 -14.293 1.00 55.75 98 ALA A N 1
ATOM 722 C CA . ALA A 1 98 ? 23.385 -16.076 -14.050 1.00 55.75 98 ALA A CA 1
ATOM 723 C C . ALA A 1 98 ? 22.298 -16.774 -14.884 1.00 55.75 98 ALA A C 1
ATOM 725 O O . ALA A 1 98 ? 22.501 -17.928 -15.253 1.00 55.75 98 ALA A O 1
ATOM 726 N N . GLY A 1 99 ? 21.208 -16.083 -15.243 1.00 57.47 99 GLY A N 1
ATOM 727 C CA . GLY A 1 99 ? 20.165 -16.613 -16.134 1.00 57.47 99 GLY A CA 1
ATOM 728 C C . GLY A 1 99 ? 20.633 -16.799 -17.581 1.00 57.47 99 GLY A C 1
ATOM 729 O O . GLY A 1 99 ? 20.053 -17.588 -18.319 1.00 57.47 99 GLY A O 1
ATOM 730 N N . PHE A 1 100 ? 21.721 -16.125 -17.957 1.00 63.62 100 PHE A N 1
ATOM 731 C CA . PHE A 1 100 ? 22.335 -16.203 -19.282 1.00 63.62 100 PHE A CA 1
ATOM 732 C C . PHE A 1 100 ? 23.563 -17.123 -19.334 1.00 63.62 100 PHE A C 1
ATOM 734 O O . PHE A 1 100 ? 24.191 -17.269 -20.384 1.00 63.62 100 PHE A O 1
ATOM 741 N N . ARG A 1 101 ? 23.948 -17.753 -18.213 1.00 65.06 101 ARG A N 1
ATOM 742 C CA . ARG A 1 101 ? 25.101 -18.665 -18.186 1.00 65.06 101 ARG A CA 1
ATOM 743 C C . ARG A 1 101 ? 24.840 -19.871 -19.086 1.00 65.06 101 ARG A C 1
ATOM 745 O O . ARG A 1 101 ? 23.976 -20.689 -18.796 1.00 65.06 101 ARG A O 1
ATOM 752 N N . GLY A 1 102 ? 25.640 -19.991 -20.144 1.00 69.56 102 GLY A N 1
ATOM 753 C CA . GLY A 1 102 ? 25.549 -21.082 -21.116 1.00 69.56 102 GLY A CA 1
ATOM 754 C C . GLY A 1 102 ? 24.662 -20.789 -22.329 1.00 69.56 102 GLY A C 1
ATOM 755 O O . GLY A 1 102 ? 24.539 -21.665 -23.177 1.00 69.56 102 GLY A O 1
ATOM 756 N N . MET A 1 103 ? 24.084 -19.587 -22.439 1.00 76.69 103 MET A N 1
ATOM 757 C CA . MET A 1 103 ? 23.407 -19.137 -23.661 1.00 76.69 103 MET A CA 1
ATOM 758 C C . MET A 1 103 ? 24.414 -18.551 -24.655 1.00 76.69 103 MET A C 1
ATOM 760 O O . MET A 1 103 ? 25.356 -17.859 -24.262 1.00 76.69 103 MET A O 1
ATOM 764 N N . THR A 1 104 ? 24.214 -18.805 -25.948 1.00 81.50 104 THR A N 1
ATOM 765 C CA . THR A 1 104 ? 24.956 -18.111 -27.010 1.00 81.50 104 THR A CA 1
ATOM 766 C C . THR A 1 104 ? 24.448 -16.671 -27.169 1.00 81.50 104 THR A C 1
ATOM 768 O O . THR A 1 104 ? 23.311 -16.378 -26.784 1.00 81.50 104 THR A O 1
ATOM 771 N N . PRO A 1 105 ? 25.240 -15.748 -27.748 1.00 77.31 105 PRO A N 1
ATOM 772 C CA . PRO A 1 105 ? 24.796 -14.376 -28.001 1.00 77.31 105 PRO A CA 1
ATOM 773 C C . PRO A 1 105 ? 23.477 -14.295 -28.783 1.00 77.31 105 PRO A C 1
ATOM 775 O O . PRO A 1 105 ? 22.652 -13.433 -28.495 1.00 77.31 105 PRO A O 1
ATOM 778 N N . GLU A 1 106 ? 23.238 -15.216 -29.723 1.00 80.38 106 GLU A N 1
ATOM 779 C CA . GLU A 1 106 ? 21.987 -15.275 -30.488 1.00 80.38 106 GLU A CA 1
ATOM 780 C C . GLU A 1 106 ? 20.795 -15.672 -29.605 1.00 80.38 106 GLU A C 1
ATOM 782 O O . GLU A 1 106 ? 19.717 -15.101 -29.738 1.00 80.38 106 GLU A O 1
ATOM 787 N N . GLN A 1 107 ? 20.991 -16.598 -28.660 1.00 78.00 107 GLN A N 1
ATOM 788 C CA . GLN A 1 107 ? 19.955 -17.030 -27.715 1.00 78.00 107 GLN A CA 1
ATOM 789 C C . GLN A 1 107 ? 19.614 -15.946 -26.687 1.00 78.00 107 GLN A C 1
ATOM 791 O O . GLN A 1 107 ? 18.467 -15.842 -26.265 1.00 78.00 107 GLN A O 1
ATOM 796 N N . MET A 1 108 ? 20.587 -15.113 -26.303 1.00 72.75 108 MET A N 1
ATOM 797 C CA . MET A 1 108 ? 20.352 -13.970 -25.410 1.00 72.75 108 MET A CA 1
ATOM 798 C C . MET A 1 108 ? 19.510 -12.868 -26.069 1.00 72.75 108 MET A C 1
ATOM 800 O O . MET A 1 108 ? 18.865 -12.084 -25.375 1.00 72.75 108 MET A O 1
ATOM 804 N N . LEU A 1 109 ? 19.535 -12.799 -27.401 1.00 74.31 109 LEU A N 1
ATOM 805 C CA . LEU A 1 109 ? 18.763 -11.849 -28.199 1.00 74.31 109 LEU A CA 1
ATOM 806 C C . LEU A 1 109 ? 17.406 -12.413 -28.635 1.00 74.31 109 LEU A C 1
ATOM 808 O O . LEU A 1 109 ? 16.606 -11.662 -29.190 1.00 74.31 109 LEU A O 1
ATOM 812 N N . ASP A 1 110 ? 17.140 -13.699 -28.388 1.00 77.19 110 ASP A N 1
ATOM 813 C CA . ASP A 1 110 ? 15.875 -14.343 -28.723 1.00 77.19 110 ASP A CA 1
ATOM 814 C C . ASP A 1 110 ? 14.805 -14.004 -27.662 1.00 77.19 110 ASP A C 1
ATOM 816 O O . ASP A 1 110 ? 14.845 -14.521 -26.538 1.00 77.19 110 ASP A O 1
ATOM 820 N N . PRO A 1 111 ? 13.806 -13.164 -27.995 1.00 64.38 111 PRO A N 1
ATOM 821 C CA . PRO A 1 111 ? 12.758 -12.763 -27.059 1.00 64.38 111 PRO A CA 1
ATOM 822 C C . PRO A 1 111 ? 11.817 -13.918 -26.677 1.00 64.38 111 PRO A C 1
ATOM 824 O O . PRO A 1 111 ? 11.001 -13.763 -25.769 1.00 64.38 111 PRO A O 1
ATOM 827 N N . THR A 1 112 ? 11.904 -15.073 -27.351 1.00 69.12 112 THR A N 1
ATOM 828 C CA . THR A 1 112 ? 11.185 -16.295 -26.960 1.00 69.12 112 THR A CA 1
ATOM 829 C C . THR A 1 112 ? 11.890 -17.056 -25.836 1.00 69.12 112 THR A C 1
ATOM 831 O O . THR A 1 112 ? 11.231 -17.755 -25.065 1.00 69.12 112 THR A O 1
ATOM 834 N N . LEU A 1 113 ? 13.209 -16.883 -25.701 1.00 63.97 113 LEU A N 1
ATOM 835 C CA . LEU A 1 113 ? 14.038 -17.521 -24.676 1.00 63.97 113 LEU A CA 1
ATOM 836 C C . LEU A 1 113 ? 14.286 -16.597 -23.476 1.00 63.97 113 LEU A C 1
ATOM 838 O O . LEU A 1 113 ? 14.472 -17.073 -22.356 1.00 63.97 113 LEU A O 1
ATOM 842 N N . VAL A 1 114 ? 14.247 -15.279 -23.694 1.00 62.28 114 VAL A N 1
ATOM 843 C CA . VAL A 1 114 ? 14.528 -14.257 -22.681 1.00 62.28 114 VAL A CA 1
ATOM 844 C C . VAL A 1 114 ? 13.328 -13.328 -22.537 1.00 62.28 114 VAL A C 1
ATOM 846 O O . VAL A 1 114 ? 13.056 -12.496 -23.400 1.00 62.28 114 VAL A O 1
ATOM 849 N N . GLN A 1 115 ? 12.613 -13.427 -21.412 1.00 60.72 115 GLN A N 1
ATOM 850 C CA . GLN A 1 115 ? 11.534 -12.481 -21.131 1.00 60.72 115 GLN A CA 1
ATOM 851 C C . GLN A 1 115 ? 12.100 -11.103 -20.750 1.00 60.72 115 GLN A C 1
ATOM 853 O O . GLN A 1 115 ? 12.998 -11.033 -19.904 1.00 60.72 115 GLN A O 1
ATOM 858 N N . PRO A 1 116 ? 11.556 -9.997 -21.298 1.00 63.41 116 PRO A N 1
ATOM 859 C CA . PRO A 1 116 ? 11.955 -8.651 -20.908 1.00 63.41 116 PRO A CA 1
ATOM 860 C C . PRO A 1 116 ? 11.694 -8.423 -19.415 1.00 63.41 116 PRO A C 1
ATOM 862 O O . PRO A 1 116 ? 10.549 -8.367 -18.963 1.00 63.41 116 PRO A O 1
ATOM 865 N N . VAL A 1 117 ? 12.761 -8.285 -18.630 1.00 70.94 117 VAL A N 1
ATOM 866 C CA . VAL A 1 117 ? 12.651 -7.945 -17.209 1.00 70.94 117 VAL A CA 1
ATOM 867 C C . VAL A 1 117 ? 12.445 -6.439 -17.087 1.00 70.94 117 VAL A C 1
ATOM 869 O O . VAL A 1 117 ? 13.312 -5.651 -17.461 1.00 70.94 117 VAL A O 1
ATOM 872 N N . VAL A 1 118 ? 11.304 -6.026 -16.532 1.00 83.12 118 VAL A N 1
ATOM 873 C CA . VAL A 1 118 ? 11.058 -4.618 -16.194 1.00 83.12 118 VAL A CA 1
ATOM 874 C C . VAL A 1 118 ? 11.955 -4.240 -15.017 1.00 83.12 118 VAL A C 1
ATOM 876 O O . VAL A 1 118 ? 11.801 -4.760 -13.906 1.00 83.12 118 VAL A O 1
ATOM 879 N N . LEU A 1 119 ? 12.892 -3.329 -15.267 1.00 87.62 119 LEU A N 1
ATOM 880 C CA . LEU A 1 119 ? 13.870 -2.886 -14.280 1.00 87.62 119 LEU A CA 1
ATOM 881 C C . LEU A 1 119 ? 13.193 -2.063 -13.174 1.00 87.62 119 LEU A C 1
ATOM 883 O O . LEU A 1 119 ? 12.419 -1.145 -13.439 1.00 87.62 119 LEU A O 1
ATOM 887 N N . CYS A 1 120 ? 13.508 -2.376 -11.916 1.00 90.12 120 CYS A N 1
ATOM 888 C CA . CYS A 1 120 ? 12.915 -1.707 -10.746 1.00 90.12 120 CYS A CA 1
ATOM 889 C C . CYS A 1 120 ? 13.505 -0.321 -10.462 1.00 90.12 120 CYS A C 1
ATOM 891 O O . CYS A 1 120 ? 13.106 0.340 -9.514 1.00 90.12 120 CYS A O 1
ATOM 893 N N . ASP A 1 121 ? 14.497 0.095 -11.237 1.00 90.69 121 ASP A N 1
ATOM 894 C CA . ASP A 1 121 ? 15.175 1.375 -11.098 1.00 90.69 121 ASP A CA 1
ATOM 895 C C . ASP A 1 121 ? 14.764 2.373 -12.192 1.00 90.69 121 ASP A C 1
ATOM 897 O O . ASP A 1 121 ? 15.294 3.486 -12.225 1.00 90.69 121 ASP A O 1
ATOM 901 N N . GLN A 1 122 ? 13.836 1.970 -13.068 1.00 89.56 122 GLN A N 1
ATOM 902 C CA . GLN A 1 122 ? 13.249 2.781 -14.125 1.00 89.56 122 GLN A CA 1
ATOM 903 C C . GLN A 1 122 ? 11.817 3.159 -13.761 1.00 89.56 122 GLN A C 1
ATOM 905 O O . GLN A 1 122 ? 10.950 2.298 -13.589 1.00 89.56 122 GLN A O 1
ATOM 910 N N . VAL A 1 123 ? 11.554 4.462 -13.718 1.00 92.88 123 VAL A N 1
ATOM 911 C CA . VAL A 1 123 ? 10.216 4.996 -13.466 1.00 92.88 123 VAL A CA 1
ATOM 912 C C . VAL A 1 123 ? 9.323 4.711 -14.674 1.00 92.88 123 VAL A C 1
ATOM 914 O O . VAL A 1 123 ? 9.473 5.330 -15.723 1.00 92.88 123 VAL A O 1
ATOM 917 N N . GLN A 1 124 ? 8.377 3.781 -14.521 1.00 88.44 124 GLN A N 1
ATOM 918 C CA . GLN A 1 124 ? 7.442 3.403 -15.594 1.00 88.44 124 GLN A CA 1
ATOM 919 C C . GLN A 1 124 ? 6.328 4.435 -15.800 1.00 88.44 124 GLN A C 1
ATOM 921 O O . GLN A 1 124 ? 5.758 4.555 -16.880 1.00 88.44 124 GLN A O 1
ATOM 926 N N . TRP A 1 125 ? 5.993 5.167 -14.740 1.00 93.25 125 TRP A N 1
ATOM 927 C CA . TRP A 1 125 ? 4.969 6.198 -14.756 1.00 93.25 125 TRP A CA 1
ATOM 928 C C . TRP A 1 125 ? 5.225 7.200 -13.644 1.00 93.25 125 TRP A C 1
ATOM 930 O O . TRP A 1 125 ? 5.581 6.824 -12.520 1.00 93.25 125 TRP A O 1
ATOM 940 N N . ALA A 1 126 ? 4.989 8.469 -13.955 1.00 95.19 126 ALA A N 1
ATOM 941 C CA . ALA A 1 126 ? 5.054 9.551 -12.997 1.00 95.19 126 ALA A CA 1
ATOM 942 C C . ALA A 1 126 ? 3.955 10.577 -13.255 1.00 95.19 126 ALA A C 1
ATOM 944 O O . ALA A 1 126 ? 3.519 10.784 -14.386 1.00 95.19 126 ALA A O 1
ATOM 945 N N . MET A 1 127 ? 3.557 11.263 -12.190 1.00 95.19 127 MET A N 1
ATOM 946 C CA . MET A 1 127 ? 2.634 12.389 -12.234 1.00 95.19 127 MET A CA 1
ATOM 947 C C . MET A 1 127 ? 3.077 13.417 -11.195 1.00 95.19 127 MET A C 1
ATOM 949 O O . MET A 1 127 ? 3.491 13.053 -10.098 1.00 95.19 127 MET A O 1
ATOM 953 N N . PHE A 1 128 ? 3.072 14.700 -11.566 1.00 95.88 128 PHE A N 1
ATOM 954 C CA . PHE A 1 128 ? 3.563 15.800 -10.720 1.00 95.88 128 PHE A CA 1
ATOM 955 C C . PHE A 1 128 ? 4.962 15.556 -10.110 1.00 95.88 128 PHE A C 1
ATOM 957 O O . PHE A 1 128 ? 5.238 15.948 -8.980 1.00 95.88 128 PHE A O 1
ATOM 964 N N . GLY A 1 129 ? 5.850 14.881 -10.852 1.00 92.69 129 GLY A N 1
ATOM 965 C CA . GLY A 1 129 ? 7.216 14.575 -10.410 1.00 92.69 129 GLY A CA 1
ATOM 966 C C . GLY A 1 129 ? 7.343 13.407 -9.421 1.00 92.69 129 GLY A C 1
ATOM 967 O O . GLY A 1 129 ? 8.442 13.149 -8.931 1.00 92.69 129 GLY A O 1
ATOM 968 N N . LEU A 1 130 ? 6.255 12.689 -9.130 1.00 95.88 130 LEU A N 1
ATOM 969 C CA . LEU A 1 130 ? 6.246 11.511 -8.264 1.00 95.88 130 LEU A CA 1
ATOM 970 C C . LEU A 1 130 ? 5.977 10.243 -9.072 1.00 95.88 130 LEU A C 1
ATOM 972 O O . LEU A 1 130 ? 5.073 10.208 -9.906 1.00 95.88 130 LEU A O 1
ATOM 976 N N . SER A 1 131 ? 6.750 9.193 -8.800 1.00 96.75 131 SER A N 1
ATOM 977 C CA . SER A 1 131 ? 6.539 7.866 -9.377 1.00 96.75 131 SER A CA 1
ATOM 978 C C . SER A 1 131 ? 5.373 7.141 -8.704 1.00 96.75 131 SER A C 1
ATOM 980 O O . SER A 1 131 ? 4.948 7.503 -7.601 1.00 96.75 131 SER A O 1
ATOM 982 N N . MET A 1 132 ? 4.889 6.056 -9.316 1.00 95.81 132 MET A N 1
ATOM 983 C CA . MET A 1 132 ? 3.922 5.161 -8.660 1.00 95.81 132 MET A CA 1
ATOM 984 C C . MET A 1 132 ? 4.409 4.680 -7.285 1.00 95.81 132 MET A C 1
ATOM 986 O O . MET A 1 132 ? 3.619 4.620 -6.343 1.00 95.81 132 MET A O 1
ATOM 990 N N . ALA A 1 133 ? 5.708 4.391 -7.145 1.00 97.25 133 ALA A N 1
ATOM 991 C CA . ALA A 1 133 ? 6.298 3.990 -5.872 1.00 97.25 133 ALA A CA 1
ATOM 992 C C . ALA A 1 133 ? 6.162 5.091 -4.809 1.00 97.25 133 ALA A C 1
ATOM 994 O O . ALA A 1 133 ? 5.792 4.804 -3.671 1.00 97.25 133 ALA A O 1
ATOM 995 N N . SER A 1 134 ? 6.390 6.352 -5.189 1.00 97.88 134 SER A N 1
ATOM 996 C CA . SER A 1 134 ? 6.225 7.503 -4.293 1.00 97.88 134 SER A CA 1
ATOM 997 C C . SER A 1 134 ? 4.766 7.686 -3.867 1.00 97.88 134 SER A C 1
ATOM 999 O O . SER A 1 134 ? 4.486 7.900 -2.688 1.00 97.88 134 SER A O 1
ATOM 1001 N N . TYR A 1 135 ? 3.818 7.536 -4.796 1.00 98.19 135 TYR A N 1
ATOM 1002 C CA . TYR A 1 135 ? 2.392 7.558 -4.463 1.00 98.19 135 TYR A CA 1
ATOM 1003 C C . TYR A 1 135 ? 2.003 6.424 -3.510 1.00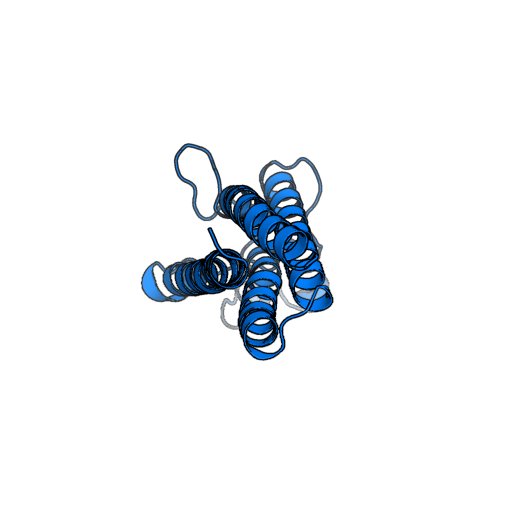 98.19 135 TYR A C 1
ATOM 1005 O O . TYR A 1 135 ? 1.253 6.665 -2.564 1.00 98.19 135 TYR A O 1
ATOM 1013 N N . ASN A 1 136 ? 2.555 5.220 -3.693 1.00 98.19 136 ASN A N 1
ATOM 1014 C CA . ASN A 1 136 ? 2.325 4.103 -2.779 1.00 98.19 136 ASN A CA 1
ATOM 1015 C C . ASN A 1 136 ? 2.754 4.437 -1.344 1.00 98.19 136 ASN A C 1
ATOM 1017 O O . ASN A 1 136 ? 2.034 4.094 -0.407 1.00 98.19 136 ASN A O 1
ATOM 1021 N N . VAL A 1 137 ? 3.878 5.146 -1.158 1.00 98.50 137 VAL A N 1
ATOM 1022 C CA . VAL A 1 137 ? 4.312 5.624 0.169 1.00 98.50 137 VAL A CA 1
ATOM 1023 C C . VAL A 1 137 ? 3.252 6.519 0.791 1.00 98.50 137 VAL A C 1
ATOM 1025 O O . VAL A 1 137 ? 2.784 6.241 1.893 1.00 98.50 137 VAL A O 1
ATOM 1028 N N . LEU A 1 138 ? 2.860 7.579 0.081 1.00 98.44 138 LEU A N 1
ATOM 1029 C CA . LEU A 1 138 ? 1.936 8.586 0.602 1.00 98.44 138 LEU A CA 1
ATOM 1030 C C . LEU A 1 138 ? 0.579 7.972 0.955 1.00 98.44 138 LEU A C 1
ATOM 1032 O O . LEU A 1 138 ? 0.050 8.204 2.042 1.00 98.44 138 LEU A O 1
ATOM 1036 N N . ILE A 1 139 ? 0.044 7.141 0.060 1.00 98.44 139 ILE A N 1
ATOM 1037 C CA . ILE A 1 139 ? -1.244 6.475 0.254 1.00 98.44 139 ILE A CA 1
ATOM 1038 C C . ILE A 1 139 ? -1.165 5.476 1.414 1.00 98.44 139 ILE A C 1
ATOM 1040 O O . ILE A 1 139 ? -2.045 5.469 2.276 1.00 98.44 139 ILE A O 1
ATOM 1044 N N . SER A 1 140 ? -0.097 4.677 1.490 1.00 98.62 140 SER A N 1
ATOM 1045 C CA . SER A 1 140 ? 0.091 3.706 2.573 1.00 98.62 140 SER A CA 1
ATOM 1046 C C . SER A 1 140 ? 0.227 4.385 3.935 1.00 98.62 140 SER A C 1
ATOM 1048 O O . SER A 1 140 ? -0.381 3.931 4.901 1.00 98.62 140 SER A O 1
ATOM 1050 N N . LEU A 1 141 ? 0.950 5.507 4.026 1.00 98.62 141 LEU A N 1
ATOM 1051 C CA . LEU A 1 141 ? 1.016 6.305 5.255 1.00 98.62 141 LEU A CA 1
ATOM 1052 C C . LEU A 1 141 ? -0.360 6.866 5.634 1.00 98.62 141 LEU A C 1
ATOM 1054 O O . LEU A 1 141 ? -0.757 6.778 6.796 1.00 98.62 141 LEU A O 1
ATOM 1058 N N . GLY A 1 142 ? -1.124 7.367 4.659 1.00 98.44 142 GLY A N 1
ATOM 1059 C CA . GLY A 1 142 ? -2.506 7.795 4.875 1.00 98.44 142 GLY A CA 1
ATOM 1060 C C . GLY A 1 142 ? -3.378 6.672 5.445 1.00 98.44 142 GLY A C 1
ATOM 1061 O O . GLY A 1 142 ? -4.048 6.854 6.461 1.00 98.44 142 GLY A O 1
ATOM 1062 N N . PHE A 1 143 ? -3.326 5.474 4.859 1.00 98.62 143 PHE A N 1
ATOM 1063 C CA . PHE A 1 143 ? -4.057 4.310 5.369 1.00 98.62 143 PHE A CA 1
ATOM 1064 C C . PHE A 1 143 ? -3.560 3.843 6.739 1.00 98.62 143 PHE A C 1
ATOM 1066 O O . PHE A 1 143 ? -4.379 3.431 7.562 1.00 98.62 143 PHE A O 1
ATOM 1073 N N . ALA A 1 144 ? -2.262 3.949 7.034 1.00 98.50 144 ALA A N 1
ATOM 1074 C CA . ALA A 1 144 ? -1.728 3.657 8.362 1.00 98.50 144 ALA A CA 1
ATOM 1075 C C . ALA A 1 144 ? -2.363 4.559 9.433 1.00 98.50 144 ALA A C 1
ATOM 1077 O O . ALA A 1 144 ? -2.731 4.064 10.497 1.00 98.50 144 ALA A O 1
ATOM 1078 N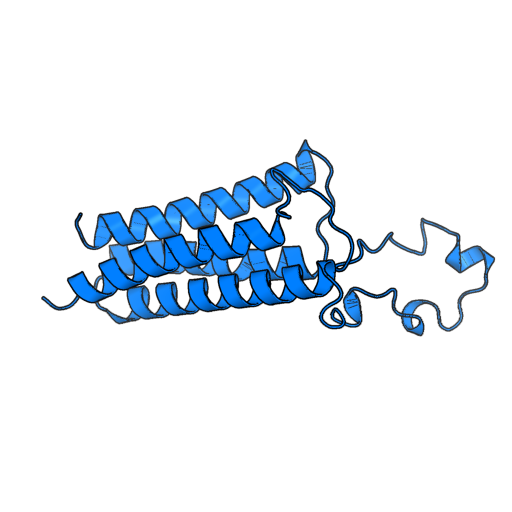 N . VAL A 1 145 ? -2.585 5.848 9.140 1.00 98.31 145 VAL A N 1
ATOM 1079 C CA . VAL A 1 145 ? -3.300 6.764 10.049 1.00 98.31 145 VAL A CA 1
ATOM 1080 C C . VAL A 1 145 ? -4.726 6.278 10.314 1.00 98.31 145 VAL A C 1
ATOM 1082 O O . VAL A 1 145 ? -5.144 6.226 11.470 1.00 98.31 145 VAL A O 1
ATOM 1085 N N . PHE A 1 146 ? -5.466 5.856 9.285 1.00 98.25 146 PHE A N 1
ATOM 1086 C CA . PHE A 1 146 ? -6.815 5.302 9.464 1.00 98.25 146 PHE A CA 1
ATOM 1087 C C . PHE A 1 146 ? -6.823 4.015 10.303 1.00 98.25 146 PHE A C 1
ATOM 1089 O O . PHE A 1 146 ? -7.691 3.844 11.164 1.00 98.25 146 PHE A O 1
ATOM 1096 N N . TRP A 1 147 ? -5.840 3.132 10.112 1.00 98.25 147 TRP A N 1
ATOM 1097 C CA . TRP A 1 147 ? -5.676 1.934 10.937 1.00 98.25 147 TRP A CA 1
ATOM 1098 C C . TRP A 1 147 ? -5.354 2.259 12.396 1.00 98.25 147 TRP A C 1
ATOM 1100 O O . TRP A 1 147 ? -5.976 1.696 13.298 1.00 98.25 147 TRP A O 1
ATOM 1110 N N . LEU A 1 148 ? -4.433 3.196 12.641 1.00 97.88 148 LEU A N 1
ATOM 1111 C CA . LEU A 1 148 ? -4.085 3.665 13.984 1.00 97.88 148 LEU A CA 1
ATOM 1112 C C . LEU A 1 148 ? -5.267 4.357 14.670 1.00 97.88 148 LEU A C 1
ATOM 1114 O O . LEU A 1 148 ? -5.486 4.160 15.864 1.00 97.88 148 LEU A O 1
ATOM 1118 N N . TRP A 1 149 ? -6.076 5.105 13.918 1.00 97.31 149 TRP A N 1
ATOM 1119 C CA . TRP A 1 149 ? -7.317 5.688 14.419 1.00 97.31 149 TRP A CA 1
ATOM 1120 C C . TRP A 1 149 ? -8.323 4.603 14.824 1.00 97.31 149 TRP A C 1
ATOM 1122 O O . TRP A 1 149 ? -8.878 4.640 15.922 1.00 97.31 149 TRP A O 1
ATOM 1132 N N . GLY A 1 150 ? -8.523 3.587 13.977 1.00 96.44 150 GLY A N 1
ATOM 1133 C CA . GLY A 1 150 ? -9.345 2.419 14.306 1.00 96.44 150 GLY A CA 1
ATOM 1134 C C . GLY A 1 150 ? -8.839 1.672 15.546 1.00 96.44 150 GLY A C 1
ATOM 1135 O O . GLY A 1 150 ? -9.630 1.290 16.409 1.00 96.44 150 GLY A O 1
ATOM 1136 N N . LEU A 1 151 ? -7.520 1.516 15.679 1.00 96.75 151 LEU A N 1
ATOM 1137 C CA . LEU A 1 151 ? -6.872 0.930 16.852 1.00 96.75 151 LEU A CA 1
ATOM 1138 C C . LEU A 1 151 ? -7.125 1.754 18.121 1.00 96.75 151 LEU A C 1
ATOM 1140 O O . LEU A 1 151 ? -7.506 1.188 19.144 1.00 96.75 151 LEU A O 1
ATOM 1144 N N . ALA A 1 152 ? -6.951 3.075 18.065 1.00 96.06 152 ALA A N 1
ATOM 1145 C CA . ALA A 1 152 ? -7.190 3.966 19.198 1.00 96.06 152 ALA A CA 1
ATOM 1146 C C . ALA A 1 152 ? -8.647 3.897 19.679 1.00 96.06 152 ALA A C 1
ATOM 1148 O O . ALA A 1 152 ? -8.890 3.798 20.879 1.00 96.06 152 ALA A O 1
ATOM 1149 N N . LEU A 1 153 ? -9.604 3.837 18.747 1.00 94.69 153 LEU A N 1
ATOM 1150 C CA . LEU A 1 153 ? -11.031 3.665 19.041 1.00 94.69 153 LEU A CA 1
ATOM 1151 C C . LEU A 1 153 ? -11.422 2.242 19.471 1.00 94.69 153 LEU A C 1
ATOM 1153 O O . LEU A 1 153 ? -12.576 2.010 19.814 1.00 94.69 153 LEU A O 1
ATOM 1157 N N . SER A 1 154 ? -10.493 1.283 19.439 1.00 89.12 154 SER A N 1
ATOM 1158 C CA . SER A 1 154 ? -10.709 -0.072 19.970 1.00 89.12 154 SER A CA 1
ATOM 1159 C C . SER A 1 154 ? -10.436 -0.162 21.478 1.00 89.12 154 SER A C 1
ATOM 1161 O O . SER A 1 154 ? -10.533 -1.249 22.039 1.00 89.12 154 SER A O 1
ATOM 1163 N N . ARG A 1 155 ? -10.034 0.943 22.124 1.00 72.19 155 ARG A N 1
ATOM 1164 C CA . ARG A 1 155 ? -9.785 1.048 23.573 1.00 72.19 155 ARG A CA 1
ATOM 1165 C C . ARG A 1 155 ? -11.050 1.464 24.341 1.00 72.19 155 ARG A C 1
ATOM 1167 O O . ARG A 1 155 ? -11.011 2.430 25.099 1.00 72.19 155 ARG A O 1
ATOM 1174 N N . GLY A 1 156 ? -12.152 0.759 24.100 1.00 55.59 156 GLY A N 1
ATOM 1175 C CA . GLY A 1 156 ? -13.418 0.884 24.824 1.00 55.59 156 GLY A CA 1
ATOM 1176 C C . GLY A 1 156 ? -13.864 -0.482 25.298 1.00 55.59 156 GLY A C 1
ATOM 1177 O O . GLY A 1 156 ? -13.806 -1.407 24.456 1.00 55.59 156 GLY A O 1
#

Foldseek 3Di:
DALLVLLCCLLVLLVVLLVVLVCCVPVVVQPDAPLSVVLNVLSVLSNVLSVVCNVPPAQPSLVVNLVSLVVSLVSLVVLQCLLVVVDPDDCSQVPNVVLCVPPDPVLCVDCVNDPDHHHSNHQSDDDPRDGPSRVSNVSSVVSSVSSVVSNVNSPD

Sequence (156 aa):
MTRNRAIFLAAAGSLGVLFAGYWFQYVVGLAPCKLCLWQRWPHLIATLLGMGAIAVGGRMLPLAGAVTMAVSAGLGAYHTGVERKWWPGPSSCSGDVAGFRGMTPEQMLDPTLVQPVVLCDQVQWAMFGLSMASYNVLISLGFAVFWLWGLALSRG

InterPro domains:
  IPR003752 Disulphide bond formation protein DsbB/BdbC [PF02600] (5-149)
  IPR023380 DsbB-like superfamily [G3DSA:1.20.1550.10] (1-155)
  IPR023380 DsbB-like superfamily [SSF158442] (7-149)
  IPR024199 Uncharacterised conserved protein, DsbB-like [PIRSF033913] (17-150)
  IPR050183 Disulfide bond formation protein B [PTHR36570] (2-149)

Secondary structure (DSSP, 8-state):
--HHHHHHHHHHHHHHHHHHHHHHHHTS--PPPHHHHHHHHHHHHHHHHHHHHHHH-SSHHHHHHHHHHHHHHHHHHHHHHHHTTSSPPPGGGS--GGGGTT--HHHHT-TTTS-----TTS-S-EETTEEHHHHHHHHHHHHHHHHHHHHHTT--

pLDDT: mean 90.66, std 11.87, range [54.06, 98.69]